Protein AF-A0A951WSD1-F1 (afdb_monomer)

Sequence (105 aa):
MRKRDRRYVFLRLMALLLIILGIVAALAGIFAGSVMIIRPSLILGDSADASMRNTYTLIGALIIIGGLVGGLVLAAMGQFYQVVLELLYVNRTQGKALTYMAKHQ

Mean predicted aligned error: 8.4 Å

Foldseek 3Di:
DPPVVVVLVVLLVVLVVLLVVLVVLLVVLLVQLVCQLVPVCVPQNPPDDPVRSVVSNVVSVVSNVVSNVSSVVSNVVSVVSVVVSVVVVVVVVVVVVVVVVVVVD

Radius of gyration: 23.79 Å; Cα contacts (8 Å, |Δi|>4): 95; chains: 1; bounding box: 58×17×68 Å

Structure (mmCIF, N/CA/C/O backbone):
data_AF-A0A951WSD1-F1
#
_entry.id   AF-A0A951WSD1-F1
#
loop_
_atom_site.group_PDB
_atom_site.id
_atom_site.type_symbol
_atom_site.label_atom_id
_atom_site.label_alt_id
_atom_site.label_comp_id
_atom_site.label_asym_id
_atom_site.label_entity_id
_atom_site.label_seq_id
_atom_site.pdbx_PDB_ins_code
_atom_site.Cartn_x
_atom_site.Cartn_y
_atom_site.Cartn_z
_atom_site.occupancy
_atom_site.B_iso_or_equiv
_atom_site.auth_seq_id
_atom_site.auth_comp_id
_atom_site.auth_asym_id
_atom_site.auth_atom_id
_atom_site.pdbx_PDB_model_num
ATOM 1 N N . MET A 1 1 ? -4.766 -6.593 33.779 1.00 53.72 1 MET A N 1
ATOM 2 C CA . MET A 1 1 ? -5.499 -6.275 32.526 1.00 53.72 1 MET A CA 1
ATOM 3 C C . MET A 1 1 ? -6.375 -7.453 32.113 1.00 53.72 1 MET A C 1
ATOM 5 O O . MET A 1 1 ? -5.869 -8.575 32.019 1.00 53.72 1 MET A O 1
ATOM 9 N N . ARG A 1 2 ? -7.685 -7.249 31.904 1.00 65.94 2 ARG A N 1
ATOM 10 C CA . ARG A 1 2 ? -8.600 -8.354 31.559 1.00 65.94 2 ARG A CA 1
ATOM 11 C C . ARG A 1 2 ? -8.224 -8.887 30.167 1.00 65.94 2 ARG A C 1
ATOM 13 O O . ARG A 1 2 ? -7.829 -8.123 29.293 1.00 65.94 2 ARG A O 1
ATOM 20 N N . LYS A 1 3 ? -8.362 -10.199 29.922 1.00 61.69 3 LYS A N 1
ATOM 21 C CA . LYS A 1 3 ? -8.075 -10.861 28.618 1.00 61.69 3 LYS A CA 1
ATOM 22 C C . LYS A 1 3 ? -8.704 -10.147 27.399 1.00 61.69 3 LYS A C 1
ATOM 24 O O . LYS A 1 3 ? -8.225 -10.302 26.285 1.00 61.69 3 LYS A O 1
ATOM 29 N N . ARG A 1 4 ? -9.778 -9.380 27.617 1.00 59.75 4 ARG A N 1
ATOM 30 C CA . ARG A 1 4 ? -10.552 -8.658 26.598 1.00 59.75 4 ARG A CA 1
ATOM 31 C C . ARG A 1 4 ? -9.945 -7.309 26.189 1.00 59.75 4 ARG A C 1
ATOM 33 O O . ARG A 1 4 ? -10.030 -6.980 25.014 1.00 59.75 4 ARG A O 1
ATOM 40 N N . ASP A 1 5 ? -9.265 -6.602 27.090 1.00 69.75 5 ASP A N 1
ATOM 41 C CA . ASP A 1 5 ? -8.597 -5.327 26.765 1.00 69.75 5 ASP A CA 1
ATOM 42 C C . ASP A 1 5 ? -7.405 -5.575 25.833 1.00 69.75 5 ASP A C 1
ATOM 44 O O . ASP A 1 5 ? -7.186 -4.853 24.866 1.00 69.75 5 ASP A O 1
ATOM 48 N N . ARG A 1 6 ? -6.711 -6.702 26.044 1.00 74.69 6 ARG A N 1
ATOM 49 C CA . ARG A 1 6 ? -5.633 -7.173 25.165 1.00 74.69 6 ARG A CA 1
ATOM 50 C C . ARG A 1 6 ? -6.098 -7.433 23.730 1.00 74.69 6 ARG A C 1
ATOM 52 O O . ARG A 1 6 ? -5.360 -7.131 22.804 1.00 74.69 6 ARG A O 1
ATOM 59 N N . ARG A 1 7 ? -7.321 -7.946 23.533 1.00 74.31 7 ARG A N 1
ATOM 60 C CA . ARG A 1 7 ? -7.883 -8.172 22.187 1.00 74.31 7 ARG A CA 1
ATOM 61 C C . ARG A 1 7 ? -8.194 -6.859 21.470 1.00 74.31 7 ARG A C 1
ATOM 63 O O . ARG A 1 7 ? -7.937 -6.755 20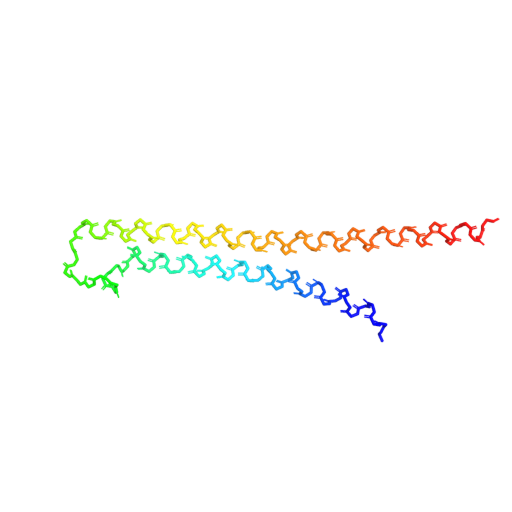.282 1.00 74.31 7 ARG A O 1
ATOM 70 N N . TYR A 1 8 ? -8.703 -5.858 22.187 1.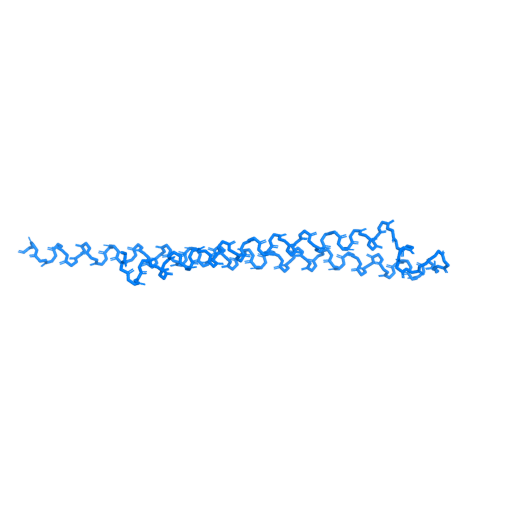00 75.31 8 TYR A N 1
ATOM 71 C CA . TYR A 1 8 ? -8.994 -4.544 21.607 1.00 75.31 8 TYR A CA 1
ATOM 72 C C . TYR A 1 8 ? -7.713 -3.795 21.211 1.00 75.31 8 TYR A C 1
ATOM 74 O O . TYR A 1 8 ? -7.631 -3.238 20.120 1.00 75.31 8 TYR A O 1
ATOM 82 N N . VAL A 1 9 ? -6.682 -3.852 22.061 1.00 80.88 9 VAL A N 1
ATOM 83 C CA . VAL A 1 9 ? -5.350 -3.308 21.748 1.00 80.88 9 VAL A CA 1
ATOM 84 C C . VAL A 1 9 ? -4.733 -4.030 20.550 1.00 80.88 9 VAL A C 1
ATOM 86 O O . VAL A 1 9 ? -4.246 -3.377 19.634 1.00 80.88 9 VAL A O 1
ATOM 89 N N . PHE A 1 10 ? -4.814 -5.361 20.509 1.00 83.56 10 PHE A N 1
ATOM 90 C CA . PHE A 1 10 ? -4.326 -6.151 19.379 1.00 83.56 10 PHE A CA 1
ATOM 91 C C . PHE A 1 10 ? -5.014 -5.773 18.059 1.00 83.56 10 PHE A C 1
ATOM 93 O O . PHE A 1 10 ? -4.342 -5.570 17.055 1.00 83.56 10 PHE A O 1
ATOM 100 N N . LEU A 1 11 ? -6.339 -5.608 18.062 1.00 83.69 11 LEU A N 1
ATOM 101 C CA . LEU A 1 11 ? -7.091 -5.208 16.869 1.00 83.69 11 LEU A CA 1
ATOM 102 C C . LEU A 1 11 ? -6.742 -3.785 16.404 1.00 83.69 11 LEU A C 1
ATOM 104 O O . LEU A 1 11 ? -6.629 -3.548 15.204 1.00 83.69 11 LEU A O 1
ATOM 108 N N . ARG A 1 12 ? -6.494 -2.851 17.333 1.00 84.88 12 ARG A N 1
ATOM 109 C CA . ARG A 1 12 ? -5.983 -1.511 16.993 1.00 84.88 12 ARG A CA 1
ATOM 110 C C . ARG A 1 12 ? -4.589 -1.559 16.3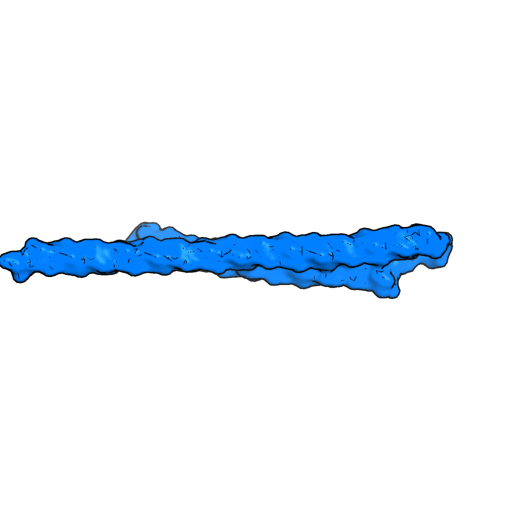68 1.00 84.88 12 ARG A C 1
ATOM 112 O O . ARG A 1 12 ? -4.342 -0.859 15.391 1.00 84.88 12 ARG A O 1
ATOM 119 N N . LEU A 1 13 ? -3.699 -2.395 16.904 1.00 89.56 13 LEU A N 1
ATOM 120 C CA . LEU A 1 13 ? -2.364 -2.602 16.338 1.00 89.56 13 LEU A CA 1
ATOM 121 C C . LEU A 1 13 ? -2.439 -3.224 14.939 1.00 89.56 13 LEU A C 1
ATOM 123 O O . LEU A 1 13 ? -1.720 -2.787 14.048 1.00 89.56 13 LEU A O 1
ATOM 127 N N . MET A 1 14 ? -3.347 -4.178 14.722 1.00 89.06 14 MET A N 1
ATOM 128 C CA . MET A 1 14 ? -3.596 -4.787 13.411 1.00 89.06 14 MET A CA 1
ATOM 129 C C . MET A 1 14 ? -4.064 -3.746 12.384 1.00 89.06 14 MET A C 1
ATOM 131 O O . MET A 1 14 ? -3.550 -3.698 11.271 1.00 89.06 14 MET A O 1
ATOM 135 N N . ALA A 1 15 ? -5.001 -2.876 12.769 1.00 88.19 15 ALA A N 1
ATOM 136 C CA . ALA A 1 15 ? -5.493 -1.803 11.910 1.00 88.19 15 ALA A CA 1
ATOM 137 C C . ALA A 1 15 ? -4.382 -0.807 11.535 1.00 88.19 15 ALA A C 1
ATOM 139 O O . ALA A 1 15 ? -4.240 -0.444 10.369 1.00 88.19 15 ALA A O 1
ATOM 140 N N . LEU A 1 16 ? -3.557 -0.413 12.511 1.00 90.75 16 LEU A N 1
ATOM 141 C CA . LEU A 1 16 ? -2.392 0.441 12.272 1.00 90.75 16 LEU A CA 1
ATOM 142 C C . LEU A 1 16 ? -1.375 -0.232 11.340 1.00 90.75 16 LEU A C 1
ATOM 144 O O . LEU A 1 16 ? -0.853 0.406 10.429 1.00 90.75 16 LEU A O 1
ATOM 148 N N . LEU A 1 17 ? -1.125 -1.525 11.539 1.00 92.50 17 LEU A N 1
ATOM 149 C CA . LEU A 1 17 ? -0.215 -2.306 10.710 1.00 92.50 17 LEU A CA 1
ATOM 150 C C . LEU A 1 17 ? -0.690 -2.366 9.253 1.00 92.50 17 LEU A C 1
ATOM 152 O O . LEU A 1 17 ? 0.121 -2.175 8.355 1.00 92.50 17 LEU A O 1
ATOM 156 N N . LEU A 1 18 ? -1.990 -2.547 9.004 1.00 92.12 18 LEU A N 1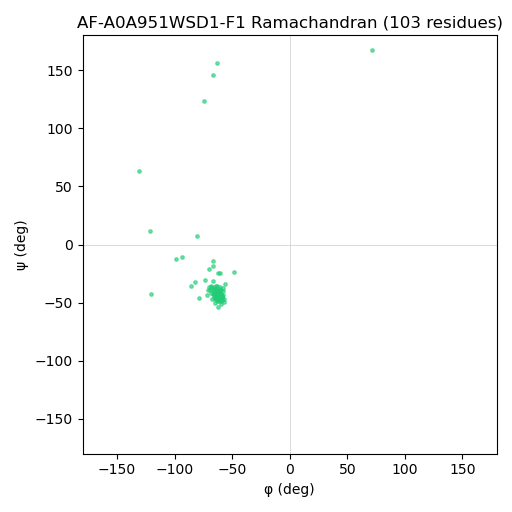
ATOM 157 C CA . LEU A 1 18 ? -2.553 -2.510 7.648 1.00 92.12 18 LEU A CA 1
ATOM 158 C C . LEU A 1 18 ? -2.367 -1.145 6.972 1.00 92.12 18 LEU A C 1
ATOM 160 O O . LEU A 1 18 ? -2.030 -1.092 5.791 1.00 92.12 18 LEU A O 1
ATOM 164 N N . ILE A 1 19 ? -2.518 -0.048 7.721 1.00 90.00 19 ILE A N 1
ATOM 165 C CA . ILE A 1 19 ? -2.272 1.309 7.209 1.00 90.00 19 ILE A CA 1
ATOM 166 C C . ILE A 1 19 ? -0.807 1.478 6.811 1.00 90.00 19 ILE A C 1
ATOM 168 O O . ILE A 1 19 ? -0.518 1.921 5.700 1.00 90.00 19 ILE A O 1
ATOM 172 N N . ILE A 1 20 ? 0.116 1.086 7.689 1.00 93.94 20 ILE A N 1
ATOM 173 C CA . ILE A 1 20 ? 1.554 1.181 7.420 1.00 93.94 20 ILE A CA 1
ATOM 174 C C . ILE A 1 20 ? 1.933 0.306 6.222 1.00 93.94 20 ILE A C 1
ATOM 176 O O . ILE A 1 20 ? 2.621 0.779 5.322 1.00 93.94 20 ILE A O 1
ATOM 180 N N . LEU A 1 21 ? 1.452 -0.938 6.169 1.00 93.69 21 LEU A N 1
ATOM 181 C CA . LEU A 1 21 ? 1.692 -1.836 5.039 1.00 93.69 21 LEU A CA 1
ATOM 182 C C . LEU A 1 21 ? 1.153 -1.260 3.728 1.00 93.69 21 LEU A C 1
ATOM 184 O O . LEU A 1 21 ? 1.826 -1.364 2.706 1.00 93.69 21 LEU A O 1
ATOM 188 N N . GLY A 1 22 ? -0.015 -0.617 3.758 1.00 92.56 22 GLY A N 1
ATOM 189 C CA . GLY A 1 22 ? -0.568 0.066 2.594 1.00 92.56 22 GLY A CA 1
ATOM 190 C C . GLY A 1 22 ? 0.333 1.197 2.097 1.00 92.56 22 GLY A C 1
ATOM 191 O O . GLY A 1 22 ? 0.665 1.257 0.914 1.00 92.56 22 GLY A O 1
ATOM 192 N N . ILE A 1 23 ? 0.814 2.047 3.004 1.00 94.06 23 ILE A N 1
ATOM 193 C CA . ILE A 1 23 ? 1.752 3.127 2.663 1.00 94.06 23 ILE A CA 1
ATOM 194 C C . ILE A 1 23 ? 3.054 2.553 2.090 1.00 94.06 23 ILE A C 1
ATOM 196 O O . ILE A 1 23 ? 3.532 3.018 1.057 1.00 94.06 23 ILE A O 1
ATOM 200 N N . VAL A 1 24 ? 3.611 1.519 2.722 1.00 95.81 24 VAL A N 1
ATOM 201 C CA . VAL A 1 24 ? 4.845 0.867 2.260 1.00 95.81 24 VAL A CA 1
ATOM 202 C C . VAL A 1 24 ? 4.659 0.257 0.870 1.00 95.81 24 VAL A C 1
ATOM 204 O O . VAL A 1 24 ? 5.524 0.438 0.018 1.00 95.81 24 VAL A O 1
ATOM 207 N N . ALA A 1 25 ? 3.531 -0.406 0.606 1.00 93.81 25 ALA A N 1
ATOM 208 C CA . ALA A 1 25 ? 3.226 -0.968 -0.708 1.00 93.81 25 ALA A CA 1
ATOM 209 C C . ALA A 1 25 ? 3.117 0.120 -1.792 1.00 93.81 25 ALA A C 1
ATOM 211 O O . ALA A 1 25 ? 3.671 -0.042 -2.881 1.00 93.81 25 ALA A O 1
ATOM 212 N N . ALA A 1 26 ? 2.476 1.251 -1.476 1.00 94.56 26 ALA A N 1
ATOM 213 C CA . ALA A 1 26 ? 2.399 2.398 -2.377 1.00 94.56 26 ALA A CA 1
ATOM 214 C C . ALA A 1 26 ? 3.787 2.964 -2.698 1.00 94.56 26 ALA A C 1
ATOM 216 O O . ALA A 1 26 ? 4.133 3.129 -3.868 1.00 94.56 26 ALA A O 1
ATOM 217 N N . LEU A 1 27 ? 4.611 3.197 -1.674 1.00 96.19 27 LEU A N 1
ATOM 218 C CA . LEU A 1 27 ? 5.977 3.696 -1.847 1.00 96.19 27 LEU A CA 1
ATOM 219 C C . LEU A 1 27 ? 6.852 2.719 -2.643 1.00 96.19 27 LEU A C 1
ATOM 221 O O . LEU A 1 27 ? 7.591 3.146 -3.528 1.00 96.19 27 LEU A O 1
ATOM 225 N N . ALA A 1 28 ? 6.741 1.417 -2.372 1.00 94.38 28 ALA A N 1
ATOM 226 C CA . ALA A 1 28 ? 7.486 0.387 -3.087 1.00 94.38 28 ALA A CA 1
ATOM 227 C C . ALA A 1 28 ? 7.111 0.337 -4.576 1.00 94.38 28 ALA A C 1
ATOM 229 O O . ALA A 1 28 ? 8.002 0.263 -5.421 1.00 94.38 28 ALA A O 1
ATOM 230 N N . GLY A 1 29 ? 5.820 0.435 -4.909 1.00 94.81 29 GLY A N 1
ATOM 231 C CA . GLY A 1 29 ? 5.369 0.489 -6.302 1.00 94.81 29 GLY A CA 1
ATOM 232 C C . GLY A 1 29 ? 5.819 1.757 -7.030 1.00 94.81 29 GLY A C 1
ATOM 233 O O . GLY A 1 29 ? 6.316 1.664 -8.152 1.00 94.81 29 GLY A O 1
ATOM 234 N N . ILE A 1 30 ? 5.737 2.927 -6.380 1.00 94.94 30 ILE A N 1
ATOM 235 C CA . ILE A 1 30 ? 6.278 4.185 -6.928 1.00 94.94 30 ILE A CA 1
ATOM 236 C C . ILE A 1 30 ? 7.771 4.031 -7.222 1.00 94.94 30 ILE A C 1
ATOM 238 O O . ILE A 1 30 ? 8.220 4.358 -8.320 1.00 94.94 30 ILE A O 1
ATOM 242 N N . PHE A 1 31 ? 8.537 3.524 -6.257 1.00 94.50 31 PHE A N 1
ATOM 243 C CA . PHE A 1 31 ? 9.978 3.361 -6.392 1.00 94.50 31 PHE A CA 1
ATOM 244 C C . PHE A 1 31 ? 10.334 2.384 -7.518 1.00 94.50 31 PHE A C 1
ATOM 246 O O . PHE A 1 31 ? 11.058 2.754 -8.441 1.00 94.50 31 PHE A O 1
ATOM 253 N N . ALA A 1 32 ? 9.780 1.170 -7.487 1.00 91.44 32 ALA A N 1
ATOM 254 C CA . ALA A 1 32 ? 10.060 0.139 -8.480 1.00 91.44 32 ALA A CA 1
ATOM 255 C C . ALA A 1 32 ? 9.692 0.598 -9.899 1.00 91.44 32 ALA A C 1
ATOM 257 O O . ALA A 1 32 ? 10.503 0.481 -10.819 1.00 91.44 32 AL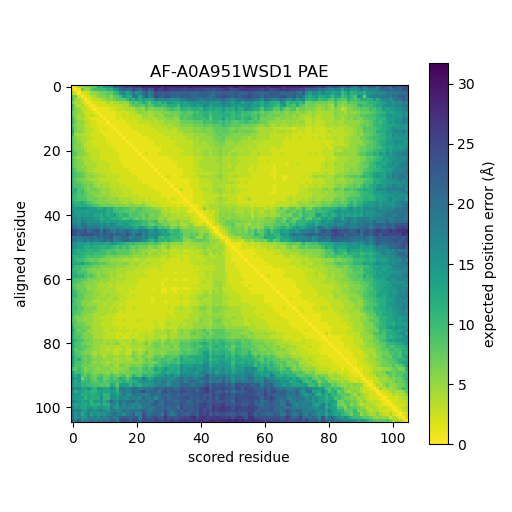A A O 1
ATOM 258 N N . GLY A 1 33 ? 8.507 1.187 -10.075 1.00 92.38 33 GLY A N 1
ATOM 259 C CA . GLY A 1 33 ? 8.074 1.675 -11.379 1.00 92.38 33 GLY A CA 1
ATOM 260 C C . GLY A 1 33 ? 8.881 2.881 -11.871 1.00 92.38 33 GLY A C 1
ATOM 261 O O . GLY A 1 33 ? 9.221 2.948 -13.051 1.00 92.38 33 GLY A O 1
ATOM 262 N N . SER A 1 34 ? 9.286 3.788 -10.976 1.00 91.56 34 SER A N 1
ATOM 263 C CA . SER A 1 34 ? 10.142 4.929 -11.340 1.00 91.56 34 SER A CA 1
ATOM 264 C C . SER A 1 34 ? 11.532 4.484 -11.792 1.00 91.56 34 SER A C 1
ATOM 266 O O . SER A 1 34 ? 12.069 5.039 -12.751 1.00 91.56 34 SER A O 1
ATOM 268 N N . VAL A 1 35 ? 12.107 3.458 -11.155 1.00 91.25 35 VAL A N 1
ATOM 269 C CA . VAL A 1 35 ? 13.385 2.867 -11.590 1.00 91.25 35 VAL A CA 1
ATOM 270 C C . VAL A 1 35 ? 13.266 2.317 -13.014 1.00 91.25 35 VAL A C 1
ATOM 272 O O . VAL A 1 35 ? 14.132 2.602 -13.842 1.00 91.25 35 VAL A O 1
ATOM 275 N N . MET A 1 36 ? 12.171 1.613 -13.325 1.00 89.31 36 MET A N 1
ATOM 276 C CA . MET A 1 36 ? 11.913 1.081 -14.670 1.00 89.31 36 MET A CA 1
ATOM 277 C C . MET A 1 36 ? 11.753 2.173 -15.737 1.00 89.31 36 MET A C 1
ATOM 279 O O . MET A 1 36 ? 12.184 1.979 -16.872 1.00 89.31 36 MET A O 1
ATOM 283 N N . ILE A 1 37 ? 11.157 3.317 -15.388 1.00 88.88 37 ILE A N 1
ATOM 284 C CA . ILE A 1 37 ? 10.922 4.427 -16.325 1.00 88.88 37 ILE A CA 1
ATOM 285 C C . ILE A 1 37 ? 12.193 5.258 -16.548 1.00 88.88 37 ILE A C 1
ATOM 287 O O . ILE A 1 37 ? 12.514 5.599 -17.684 1.00 88.88 37 ILE A O 1
ATOM 291 N N . ILE A 1 38 ? 12.911 5.604 -15.477 1.00 88.88 38 ILE A N 1
ATOM 292 C CA . ILE A 1 38 ? 14.015 6.578 -15.527 1.00 88.88 38 ILE A CA 1
ATOM 293 C C . ILE A 1 38 ? 15.333 5.909 -15.931 1.00 88.88 38 ILE A C 1
ATOM 295 O O . ILE A 1 38 ? 16.153 6.516 -16.619 1.00 88.88 38 ILE A O 1
ATOM 299 N N . ARG A 1 39 ? 15.560 4.662 -15.502 1.00 85.50 39 ARG A N 1
ATOM 300 C CA . ARG A 1 39 ? 16.787 3.908 -15.800 1.00 85.50 39 ARG A CA 1
ATOM 301 C C . ARG A 1 39 ? 16.474 2.506 -16.331 1.00 85.50 39 ARG A C 1
ATOM 303 O O . ARG A 1 39 ? 16.880 1.518 -15.716 1.00 85.50 39 ARG A O 1
ATOM 310 N N . PRO A 1 40 ? 15.817 2.392 -17.499 1.00 80.56 40 PRO A N 1
ATOM 311 C CA . PRO A 1 40 ? 15.512 1.094 -18.098 1.00 80.56 40 PRO A CA 1
ATOM 312 C C . PRO A 1 40 ? 16.772 0.273 -18.422 1.00 80.56 40 PRO A C 1
ATOM 314 O O . PRO A 1 40 ? 16.707 -0.953 -18.439 1.00 80.56 40 PRO A O 1
ATOM 317 N N . SER A 1 41 ? 17.933 0.914 -18.617 1.00 78.88 41 SER A N 1
ATOM 318 C CA . SER A 1 41 ? 19.214 0.240 -18.882 1.00 78.88 41 SER A CA 1
ATOM 319 C C . SER A 1 41 ? 19.692 -0.661 -17.740 1.00 78.88 41 SER A C 1
ATOM 321 O O . SER A 1 41 ? 20.384 -1.639 -18.001 1.00 78.88 41 SER A O 1
ATOM 323 N N . LEU A 1 42 ? 19.266 -0.415 -16.494 1.00 80.94 42 LEU A N 1
ATOM 324 C CA . LEU A 1 42 ? 19.549 -1.310 -15.361 1.00 80.94 42 LEU A CA 1
ATOM 325 C C . LEU A 1 42 ? 18.857 -2.678 -15.487 1.00 80.94 42 LEU A C 1
ATOM 327 O O . LEU A 1 42 ? 19.179 -3.594 -14.738 1.00 80.94 42 LEU A O 1
ATOM 331 N N . ILE A 1 43 ? 17.888 -2.803 -16.397 1.00 79.81 43 ILE A N 1
ATOM 332 C CA . ILE A 1 43 ? 17.009 -3.970 -16.533 1.00 79.81 43 ILE A CA 1
ATOM 333 C C . ILE A 1 43 ? 17.150 -4.592 -17.921 1.00 79.81 43 ILE A C 1
ATOM 335 O O . ILE A 1 43 ? 17.210 -5.808 -18.055 1.00 79.81 43 ILE A O 1
ATOM 339 N N . LEU A 1 44 ? 17.199 -3.746 -18.948 1.00 80.31 44 LEU A N 1
ATOM 340 C CA . LEU A 1 44 ? 17.237 -4.139 -20.352 1.00 80.31 44 LEU A CA 1
ATOM 341 C C . LEU A 1 44 ? 18.654 -4.133 -20.959 1.00 80.31 44 LEU A C 1
ATOM 343 O O . LEU A 1 44 ? 18.839 -4.638 -22.063 1.00 80.31 44 LEU A O 1
ATOM 347 N N . GLY A 1 45 ? 19.645 -3.553 -20.270 1.00 76.88 45 GLY A N 1
ATOM 348 C CA . GLY A 1 45 ? 20.961 -3.262 -20.844 1.00 76.88 45 GLY A CA 1
ATOM 349 C C . GLY A 1 45 ? 20.933 -2.105 -21.855 1.00 76.88 45 GLY A C 1
ATOM 350 O O . GLY A 1 45 ? 19.874 -1.642 -22.284 1.00 76.88 45 GLY A O 1
ATOM 351 N N . ASP A 1 46 ? 22.109 -1.601 -22.237 1.00 77.31 46 ASP A N 1
ATOM 352 C CA . ASP A 1 46 ? 22.219 -0.414 -23.105 1.00 77.31 46 ASP A CA 1
ATOM 353 C C . ASP A 1 46 ? 21.775 -0.673 -24.557 1.00 77.31 46 ASP A C 1
ATOM 355 O O . ASP A 1 46 ? 21.372 0.257 -25.259 1.00 77.31 46 ASP A O 1
ATOM 359 N N . SER A 1 47 ? 21.767 -1.940 -24.983 1.00 72.56 47 SER A N 1
ATOM 360 C CA . SER A 1 47 ? 21.430 -2.400 -26.340 1.00 72.56 47 SER A CA 1
ATOM 361 C C . SER A 1 47 ? 19.926 -2.504 -26.624 1.00 72.56 47 SER A C 1
ATOM 363 O O . SER A 1 47 ? 19.535 -3.047 -27.651 1.00 72.56 47 SER A O 1
ATOM 365 N N . ALA A 1 48 ? 19.071 -2.044 -25.711 1.00 76.06 48 ALA A N 1
ATOM 366 C CA . ALA A 1 48 ? 17.631 -2.226 -25.822 1.00 76.06 48 ALA A CA 1
ATOM 367 C C . ALA A 1 48 ? 16.994 -1.313 -26.880 1.00 76.06 48 ALA A C 1
ATOM 369 O O . ALA A 1 48 ? 17.065 -0.080 -26.767 1.00 76.06 48 ALA A O 1
ATOM 370 N N . ASP A 1 49 ? 16.305 -1.924 -27.845 1.00 82.56 49 ASP A N 1
ATOM 371 C CA . ASP A 1 49 ? 15.576 -1.234 -28.910 1.00 82.56 49 ASP A CA 1
ATOM 372 C C . ASP A 1 49 ? 14.428 -0.361 -28.370 1.00 82.56 49 ASP A C 1
ATOM 374 O O . ASP A 1 49 ? 13.855 -0.608 -27.303 1.00 82.56 49 ASP A O 1
ATOM 378 N N . ALA A 1 50 ? 14.034 0.661 -29.138 1.00 82.19 50 ALA A N 1
ATOM 379 C CA . ALA A 1 50 ? 13.017 1.641 -28.733 1.00 82.19 50 ALA A CA 1
ATOM 380 C C . ALA A 1 50 ? 11.662 1.009 -28.345 1.00 82.19 50 ALA A C 1
ATOM 382 O O . ALA A 1 50 ? 10.998 1.473 -27.417 1.00 82.19 50 ALA A O 1
ATOM 383 N N . SER A 1 51 ? 11.274 -0.086 -29.007 1.00 86.94 51 SER A N 1
ATOM 384 C CA . SER A 1 51 ? 10.054 -0.840 -28.685 1.00 86.94 51 SER A CA 1
ATOM 385 C C . SER A 1 51 ? 10.115 -1.490 -27.292 1.00 86.94 51 SER A C 1
ATOM 387 O O . SER A 1 51 ? 9.144 -1.430 -26.529 1.00 86.94 51 SER A O 1
ATOM 389 N N . MET A 1 52 ? 11.275 -2.036 -26.910 1.00 85.50 52 MET A N 1
ATOM 390 C CA . MET A 1 52 ? 11.487 -2.603 -25.575 1.00 85.50 52 MET A CA 1
ATOM 391 C C . MET A 1 52 ? 11.448 -1.511 -24.508 1.00 85.50 52 MET A C 1
ATOM 393 O O . MET A 1 52 ? 10.779 -1.673 -23.489 1.00 85.50 52 MET A O 1
ATOM 397 N N . ARG A 1 53 ? 12.079 -0.360 -24.765 1.00 84.31 53 ARG A N 1
ATOM 398 C CA . ARG A 1 53 ? 12.048 0.783 -23.839 1.00 84.31 53 ARG A CA 1
ATOM 399 C C . ARG A 1 53 ? 10.617 1.254 -23.568 1.00 84.31 53 ARG A C 1
ATOM 401 O O . ARG A 1 53 ? 10.238 1.357 -22.407 1.00 84.31 53 ARG A O 1
ATOM 408 N N . ASN A 1 54 ? 9.799 1.424 -24.610 1.00 87.62 54 ASN A N 1
ATOM 409 C CA . ASN A 1 54 ? 8.390 1.814 -24.458 1.00 87.62 54 ASN A CA 1
ATOM 410 C C . ASN A 1 54 ? 7.574 0.788 -23.662 1.00 87.62 54 ASN A C 1
ATOM 412 O O . ASN A 1 54 ? 6.753 1.163 -22.823 1.00 87.62 54 ASN A O 1
ATOM 416 N N . THR A 1 55 ? 7.819 -0.503 -23.888 1.00 90.12 55 THR A N 1
ATOM 417 C CA . THR A 1 55 ? 7.144 -1.577 -23.147 1.00 90.12 55 THR A CA 1
ATOM 418 C C . THR A 1 55 ? 7.478 -1.509 -21.656 1.00 90.12 55 THR A C 1
ATOM 420 O O . THR A 1 55 ? 6.582 -1.584 -20.819 1.00 90.12 55 THR A O 1
ATOM 423 N N . TYR A 1 56 ? 8.743 -1.290 -21.297 1.00 87.56 56 TYR A N 1
ATOM 424 C CA . TYR A 1 56 ? 9.153 -1.181 -19.893 1.00 87.56 56 TYR A CA 1
ATOM 425 C C . TYR A 1 56 ? 8.722 0.127 -19.235 1.00 87.56 56 TYR A C 1
ATOM 427 O O . TYR A 1 56 ? 8.409 0.129 -18.046 1.00 87.56 56 TYR A O 1
ATOM 435 N N . THR A 1 57 ? 8.625 1.220 -19.991 1.00 89.88 57 THR A N 1
ATOM 436 C CA . THR A 1 57 ? 7.986 2.448 -19.507 1.00 89.88 57 THR A CA 1
ATOM 437 C C . THR A 1 57 ? 6.519 2.194 -19.152 1.00 89.88 57 THR A C 1
ATOM 439 O O . THR A 1 57 ? 6.070 2.615 -18.085 1.00 89.88 57 THR A O 1
ATOM 442 N N . LEU A 1 58 ? 5.786 1.453 -19.992 1.00 91.75 58 LEU A N 1
ATOM 443 C CA . LEU A 1 58 ? 4.398 1.076 -19.715 1.00 91.75 58 LEU A CA 1
ATOM 444 C C . LEU A 1 58 ? 4.291 0.154 -18.491 1.00 91.75 58 LEU A C 1
ATOM 446 O O . LEU A 1 58 ? 3.471 0.405 -17.610 1.00 91.75 58 LEU A O 1
ATOM 450 N N . ILE A 1 59 ? 5.138 -0.876 -18.401 1.00 92.44 59 ILE A N 1
ATOM 451 C CA . ILE A 1 59 ? 5.189 -1.779 -17.240 1.00 92.44 59 ILE A CA 1
ATOM 452 C C . ILE A 1 59 ? 5.503 -0.991 -15.964 1.00 92.44 59 ILE A C 1
ATOM 454 O O . ILE A 1 59 ? 4.822 -1.161 -14.955 1.00 92.44 59 ILE A O 1
ATOM 458 N N . GLY A 1 60 ? 6.481 -0.085 -16.015 1.00 92.62 60 GLY A N 1
ATOM 459 C CA . GLY A 1 60 ? 6.821 0.794 -14.903 1.00 92.62 60 GLY A CA 1
ATOM 460 C C . GLY A 1 60 ? 5.623 1.626 -14.451 1.00 92.62 60 GLY A C 1
ATOM 461 O O . GLY A 1 60 ? 5.304 1.636 -13.265 1.00 92.62 60 GLY A O 1
ATOM 462 N N . ALA A 1 61 ? 4.893 2.242 -15.384 1.00 93.56 61 ALA A N 1
ATOM 463 C CA . ALA A 1 61 ? 3.689 3.011 -15.066 1.00 93.56 61 ALA A CA 1
ATOM 464 C C . ALA A 1 61 ? 2.590 2.142 -14.426 1.00 93.56 61 ALA A C 1
ATOM 466 O O . ALA A 1 61 ? 1.976 2.548 -13.437 1.00 93.56 61 ALA A O 1
ATOM 467 N N . LEU A 1 62 ? 2.379 0.923 -14.933 1.00 95.88 62 LEU A N 1
ATOM 468 C CA . LEU A 1 62 ? 1.424 -0.029 -14.361 1.00 95.88 62 LEU A CA 1
ATOM 469 C C . LEU A 1 62 ? 1.810 -0.459 -12.941 1.00 95.88 62 LEU A C 1
ATOM 471 O O . LEU A 1 62 ? 0.933 -0.582 -12.090 1.00 95.88 62 LEU A O 1
ATOM 475 N N . ILE A 1 63 ? 3.102 -0.637 -12.656 1.00 94.50 63 ILE A N 1
ATOM 476 C CA . ILE A 1 63 ? 3.594 -0.958 -11.308 1.00 94.50 63 ILE A CA 1
ATOM 477 C C . ILE A 1 63 ? 3.340 0.201 -10.339 1.00 94.50 63 ILE A C 1
ATOM 479 O O . ILE A 1 63 ? 2.910 -0.045 -9.211 1.00 94.50 63 ILE A O 1
ATOM 483 N N . ILE A 1 64 ? 3.542 1.453 -10.768 1.00 94.69 64 ILE A N 1
ATOM 484 C CA . ILE A 1 64 ? 3.227 2.630 -9.941 1.00 94.69 64 ILE A CA 1
ATOM 485 C C . ILE A 1 64 ? 1.738 2.635 -9.596 1.00 94.69 64 ILE A C 1
ATOM 487 O O . ILE A 1 64 ? 1.377 2.720 -8.422 1.00 94.69 64 ILE A O 1
ATOM 491 N N . ILE A 1 65 ? 0.872 2.501 -10.604 1.00 95.44 65 ILE A N 1
ATOM 492 C CA . ILE A 1 65 ? -0.584 2.493 -10.408 1.00 95.44 65 ILE A CA 1
ATOM 493 C C . ILE A 1 65 ? -0.994 1.322 -9.508 1.00 95.44 65 ILE A C 1
ATOM 495 O O . ILE A 1 65 ? -1.739 1.518 -8.552 1.00 95.44 65 ILE A O 1
ATOM 499 N N . GLY A 1 66 ? -0.475 0.120 -9.762 1.00 93.88 66 GLY A N 1
ATOM 500 C CA . GLY A 1 66 ? -0.756 -1.071 -8.962 1.00 93.88 66 GLY A CA 1
ATOM 501 C C . GLY A 1 66 ? -0.320 -0.920 -7.505 1.00 93.88 66 GLY A C 1
ATOM 502 O O . GLY A 1 66 ? -1.081 -1.265 -6.602 1.00 93.88 66 GLY A O 1
ATOM 503 N N . GLY A 1 67 ? 0.860 -0.345 -7.260 1.00 93.62 67 GLY A N 1
ATOM 504 C CA . GLY A 1 67 ? 1.338 -0.040 -5.913 1.00 93.62 67 GLY A CA 1
ATOM 505 C C . GLY A 1 67 ? 0.459 0.978 -5.197 1.00 93.62 67 GLY A C 1
ATOM 506 O O . GLY A 1 67 ? 0.080 0.752 -4.049 1.00 93.62 67 GLY A O 1
ATOM 507 N N . LEU A 1 68 ? 0.080 2.065 -5.876 1.00 94.31 68 LEU A N 1
ATOM 508 C CA . LEU A 1 68 ? -0.829 3.076 -5.331 1.00 94.31 68 LEU A CA 1
ATOM 509 C C . LEU A 1 68 ? -2.197 2.480 -4.985 1.00 94.31 68 LEU A C 1
ATOM 511 O O . LEU A 1 68 ? -2.683 2.678 -3.874 1.00 94.31 68 LEU A O 1
ATOM 515 N N . VAL A 1 69 ? -2.803 1.724 -5.903 1.00 96.00 69 VAL A N 1
ATOM 516 C CA . VAL A 1 69 ? -4.118 1.098 -5.700 1.00 96.00 69 VAL A CA 1
ATOM 517 C C . VAL A 1 69 ? -4.057 0.055 -4.586 1.00 96.00 69 VAL A C 1
ATOM 519 O O . VAL A 1 69 ? -4.862 0.107 -3.658 1.00 96.00 69 VAL A O 1
ATOM 522 N N . GLY A 1 70 ? -3.089 -0.863 -4.631 1.00 92.25 70 GLY A N 1
ATOM 523 C CA . GLY A 1 70 ? -2.917 -1.886 -3.599 1.00 92.25 70 GLY A CA 1
ATOM 524 C C . GLY A 1 70 ? -2.657 -1.267 -2.228 1.00 92.25 70 GLY A C 1
ATOM 525 O O . GLY A 1 70 ? -3.297 -1.636 -1.243 1.00 92.25 70 GLY A O 1
ATOM 526 N N . GLY A 1 71 ? -1.786 -0.259 -2.173 1.00 93.12 71 GLY A N 1
ATOM 527 C CA . GLY A 1 71 ? -1.498 0.481 -0.953 1.00 93.12 71 GLY A CA 1
ATOM 528 C C . GLY A 1 71 ? -2.716 1.205 -0.383 1.00 93.12 71 GLY A C 1
ATOM 529 O O . GLY A 1 71 ? -2.986 1.113 0.817 1.00 93.12 71 GLY A O 1
ATOM 530 N N . LEU A 1 72 ? -3.502 1.856 -1.244 1.00 94.06 72 LEU A N 1
ATOM 531 C CA . LEU A 1 72 ? -4.746 2.519 -0.860 1.00 94.06 72 LEU A CA 1
ATOM 532 C C . LEU A 1 72 ? -5.767 1.520 -0.305 1.00 94.06 72 LEU A C 1
ATOM 534 O O . LEU A 1 72 ? -6.380 1.797 0.722 1.00 94.06 72 LEU A O 1
ATOM 538 N N . VAL A 1 73 ? -5.927 0.352 -0.936 1.00 94.81 73 VAL A N 1
ATOM 539 C CA . VAL A 1 73 ? -6.846 -0.695 -0.458 1.00 94.81 73 VAL A CA 1
ATOM 540 C C . VAL A 1 73 ? -6.431 -1.189 0.927 1.00 94.81 73 VAL A C 1
ATOM 542 O O . VAL A 1 73 ? -7.274 -1.252 1.822 1.00 94.81 73 VAL A O 1
ATOM 545 N N . LEU A 1 74 ? -5.147 -1.490 1.143 1.00 91.69 74 LEU A N 1
ATOM 546 C CA . LEU A 1 74 ? -4.660 -1.918 2.460 1.00 91.69 74 LEU A CA 1
ATOM 547 C C . LEU A 1 74 ? -4.884 -0.837 3.528 1.00 91.69 74 LEU A C 1
ATOM 549 O O . LEU A 1 74 ? -5.363 -1.140 4.625 1.00 9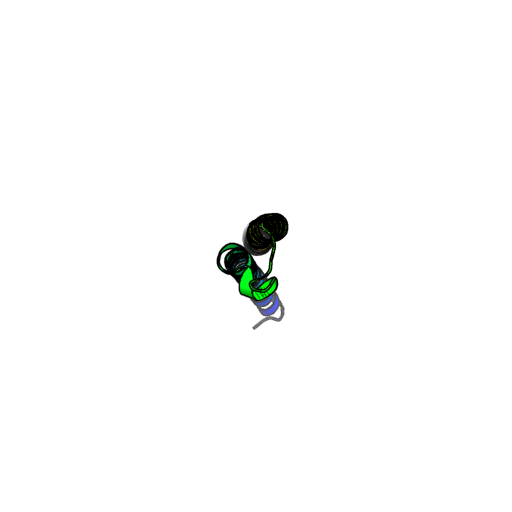1.69 74 LEU A O 1
ATOM 553 N N . ALA A 1 75 ? -4.601 0.425 3.198 1.00 89.62 75 ALA A N 1
ATOM 554 C CA . ALA A 1 75 ? -4.816 1.537 4.113 1.00 89.62 75 ALA A CA 1
ATOM 555 C C . ALA A 1 75 ? -6.302 1.763 4.425 1.00 89.62 75 ALA A C 1
ATOM 557 O O . ALA A 1 75 ? -6.664 1.932 5.591 1.00 89.62 75 ALA A O 1
ATOM 558 N N . ALA A 1 76 ? -7.170 1.694 3.415 1.00 89.62 76 ALA A N 1
ATOM 559 C CA . ALA A 1 76 ? -8.616 1.808 3.574 1.00 89.62 76 ALA A CA 1
ATOM 560 C C . ALA A 1 76 ? -9.184 0.674 4.438 1.00 89.62 76 ALA A C 1
ATOM 562 O O . ALA A 1 76 ? -10.016 0.928 5.308 1.00 89.62 76 ALA A O 1
ATOM 563 N N . MET A 1 77 ? -8.692 -0.558 4.270 1.00 90.00 77 MET A N 1
ATOM 564 C CA . MET A 1 77 ? -9.072 -1.684 5.127 1.00 90.00 77 MET A CA 1
ATOM 565 C C . MET A 1 77 ? -8.661 -1.442 6.579 1.00 90.00 77 MET A C 1
ATOM 567 O O . MET A 1 77 ? -9.468 -1.639 7.486 1.00 90.00 77 MET A O 1
ATOM 571 N N . GLY A 1 78 ? -7.441 -0.955 6.815 1.00 86.62 78 GLY A N 1
ATOM 572 C CA . GLY A 1 78 ? -6.994 -0.589 8.159 1.00 86.62 78 GLY A CA 1
ATOM 573 C C . GLY A 1 78 ? -7.859 0.504 8.801 1.00 86.62 78 GLY A C 1
ATOM 574 O O . GLY A 1 78 ? -8.256 0.364 9.958 1.00 86.62 78 GLY A O 1
ATOM 575 N N . GLN A 1 79 ? -8.229 1.544 8.048 1.00 87.25 79 GLN A N 1
ATOM 576 C CA . GLN A 1 79 ? -9.136 2.600 8.521 1.00 87.25 79 GLN A CA 1
ATOM 577 C C . GLN A 1 79 ? -10.541 2.067 8.822 1.00 87.25 79 GLN A C 1
ATOM 579 O O . GLN A 1 79 ? -11.094 2.338 9.888 1.00 87.25 79 GLN A O 1
ATOM 584 N N . PHE A 1 80 ? -11.094 1.241 7.935 1.00 84.62 80 PHE A N 1
ATOM 585 C CA . PHE A 1 80 ? -12.392 0.605 8.142 1.00 84.62 80 PHE A CA 1
ATOM 586 C C . PHE A 1 80 ? -12.412 -0.239 9.424 1.00 84.62 80 PHE A C 1
ATOM 588 O O . PHE A 1 80 ? -13.344 -0.131 10.224 1.00 84.62 80 PHE A O 1
ATOM 595 N N . TYR A 1 81 ? -11.351 -1.013 9.682 1.00 83.94 81 TYR A N 1
ATOM 596 C CA . TYR A 1 81 ? -11.210 -1.754 10.936 1.00 83.94 81 TYR A CA 1
ATOM 597 C C . TYR A 1 81 ? -11.242 -0.837 12.166 1.00 83.94 81 TYR A C 1
ATOM 599 O O . TYR A 1 81 ? -11.876 -1.197 13.160 1.00 83.94 81 TYR A O 1
ATOM 607 N N . GLN A 1 82 ? -10.607 0.341 12.125 1.00 83.56 82 GLN A N 1
ATOM 608 C CA . GLN A 1 82 ? -10.666 1.288 13.247 1.00 83.56 82 GLN A CA 1
ATOM 609 C C . GLN A 1 82 ? -12.087 1.795 13.500 1.00 83.56 82 GLN A C 1
ATOM 611 O O . GLN A 1 82 ? -12.540 1.764 14.646 1.00 83.56 82 GLN A O 1
ATOM 616 N N . VAL A 1 83 ? -12.803 2.180 12.441 1.00 85.69 83 VAL A N 1
ATOM 617 C CA . VAL A 1 83 ? -14.182 2.683 12.536 1.00 85.69 83 VAL A CA 1
ATOM 618 C C . VAL A 1 83 ? -15.118 1.620 13.113 1.00 85.69 83 VAL A C 1
ATOM 620 O O . VAL A 1 83 ? -15.887 1.896 14.035 1.00 85.69 83 VAL A O 1
ATOM 623 N N . VAL A 1 84 ? -15.028 0.374 12.638 1.00 85.06 84 VAL A N 1
ATOM 624 C CA . VAL A 1 84 ? -15.854 -0.729 13.159 1.00 85.06 84 VAL A CA 1
ATOM 625 C C . VAL A 1 84 ? -15.566 -0.990 14.640 1.00 85.06 84 VAL A C 1
ATOM 627 O O . VAL A 1 84 ? -16.495 -1.191 15.426 1.00 85.06 84 VAL A O 1
ATOM 630 N N . LEU A 1 85 ? -14.295 -0.964 15.053 1.00 81.81 85 LEU A N 1
ATOM 631 C CA . LEU A 1 85 ? -13.920 -1.141 16.460 1.00 81.81 85 LEU A CA 1
ATOM 632 C C . LEU A 1 85 ? -14.486 -0.034 17.351 1.00 81.81 85 LEU A C 1
ATOM 634 O O . LEU A 1 85 ? -14.953 -0.321 18.456 1.00 81.81 85 LEU A O 1
ATOM 638 N N . GLU A 1 86 ? -14.465 1.206 16.872 1.00 82.38 86 GLU A N 1
ATOM 639 C CA . GLU A 1 86 ? -15.010 2.355 17.586 1.00 82.38 86 GLU A CA 1
ATOM 640 C C . GLU A 1 86 ? -16.533 2.258 17.735 1.00 82.38 86 GLU A C 1
ATOM 642 O O . GLU A 1 86 ? -17.049 2.383 18.847 1.00 82.38 86 GLU A O 1
ATOM 647 N N . LEU A 1 87 ? -17.248 1.899 16.666 1.00 81.25 87 LEU A N 1
ATOM 648 C CA . LEU A 1 87 ? -18.696 1.667 16.710 1.00 81.25 87 LEU A CA 1
ATOM 649 C C . LEU A 1 87 ? -19.076 0.543 17.685 1.00 81.25 87 LEU A C 1
ATOM 651 O O . LEU A 1 8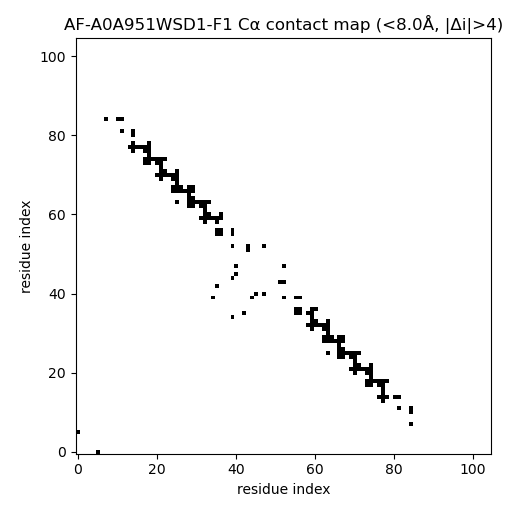7 ? -20.011 0.689 18.477 1.00 81.25 87 LEU A O 1
ATOM 655 N N . LEU A 1 88 ? -18.329 -0.567 17.684 1.00 80.56 88 LEU A N 1
ATOM 656 C CA . LEU A 1 88 ? -18.539 -1.669 18.630 1.00 80.56 88 LEU A CA 1
ATOM 657 C C . LEU A 1 88 ? -18.275 -1.245 20.081 1.00 80.56 88 LEU A C 1
ATOM 659 O O . LEU A 1 88 ? -18.953 -1.718 21.000 1.00 80.56 88 LEU A O 1
ATOM 663 N N . TYR A 1 89 ? -17.296 -0.369 20.306 1.00 77.62 89 TYR A N 1
ATOM 664 C CA . TYR A 1 89 ? -17.018 0.176 21.630 1.00 77.62 89 TYR A CA 1
ATOM 665 C C . TYR A 1 89 ? -18.153 1.092 22.112 1.00 77.62 89 TYR A C 1
ATOM 667 O O . TYR A 1 89 ? -18.635 0.912 23.233 1.00 77.62 89 TYR A O 1
ATOM 675 N N . VAL A 1 90 ? -18.622 2.007 21.258 1.00 77.88 90 VAL A N 1
ATOM 676 C CA . VAL A 1 90 ? -19.696 2.969 21.565 1.00 77.88 90 VAL A CA 1
ATOM 677 C C . VAL A 1 90 ? -21.036 2.275 21.816 1.00 77.88 90 VAL A C 1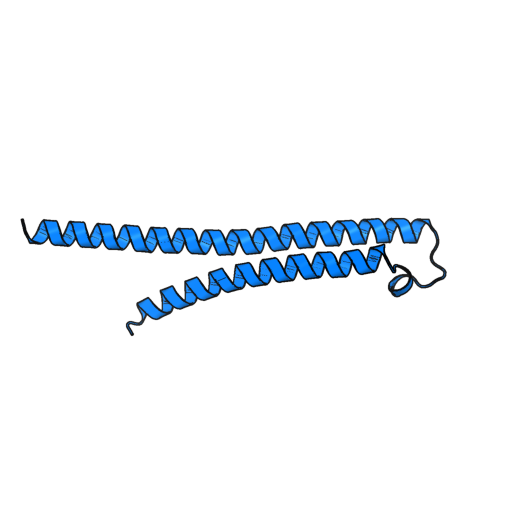
ATOM 679 O O . VAL A 1 90 ? -21.685 2.533 22.829 1.00 77.88 90 VAL A O 1
ATOM 682 N N . ASN A 1 91 ? -21.442 1.333 20.962 1.00 78.19 91 ASN A N 1
ATOM 683 C CA . ASN A 1 91 ? -22.694 0.590 21.155 1.00 78.19 91 ASN A CA 1
ATOM 684 C C . ASN A 1 91 ? -22.702 -0.134 22.521 1.00 78.19 91 ASN A C 1
ATOM 686 O O . ASN A 1 91 ? -23.679 -0.144 23.272 1.00 78.19 91 ASN A O 1
ATOM 690 N N . ARG A 1 92 ? -21.542 -0.654 22.933 1.00 68.50 92 ARG A N 1
ATOM 691 C CA . ARG A 1 92 ? -21.396 -1.336 24.219 1.00 68.50 92 ARG A CA 1
ATOM 692 C C . ARG A 1 92 ? -21.479 -0.402 25.427 1.00 68.50 92 ARG A C 1
ATOM 694 O O . ARG A 1 92 ? -21.966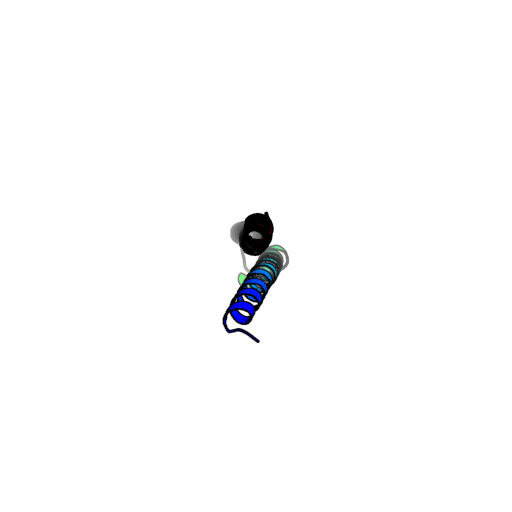 -0.832 26.477 1.00 68.50 92 ARG A O 1
ATOM 701 N N . THR A 1 93 ? -20.955 0.818 25.343 1.00 74.19 93 THR A N 1
ATOM 702 C CA . THR A 1 93 ? -21.049 1.784 26.451 1.00 74.19 93 THR A CA 1
ATOM 703 C C . THR A 1 93 ? -22.479 2.284 26.608 1.00 74.19 93 THR A C 1
ATOM 705 O O . THR A 1 93 ? -22.969 2.334 27.736 1.00 74.19 93 THR A O 1
ATOM 708 N N . GLN A 1 94 ? -23.179 2.523 25.498 1.00 71.69 94 GLN A N 1
ATOM 709 C CA . GLN A 1 94 ? -24.596 2.888 25.501 1.00 71.69 94 GLN A CA 1
ATOM 710 C C . GLN A 1 94 ? -25.475 1.773 26.085 1.00 71.69 94 GLN A C 1
ATOM 712 O O . GLN A 1 94 ? -26.262 2.032 26.995 1.00 71.69 94 GLN A O 1
ATOM 717 N N . GLY A 1 95 ? -25.279 0.515 25.672 1.00 70.38 95 GLY A N 1
ATOM 718 C CA . GLY A 1 95 ? -26.031 -0.616 26.229 1.00 70.38 95 GLY A CA 1
ATOM 719 C C . GLY A 1 95 ? -25.828 -0.796 27.741 1.00 70.38 95 GLY A C 1
ATOM 720 O O . GLY A 1 95 ? -26.778 -1.064 28.476 1.00 70.38 95 GLY A O 1
ATOM 721 N N . LYS A 1 96 ? -24.607 -0.577 28.248 1.00 67.94 96 LYS A N 1
ATOM 722 C CA . LYS A 1 96 ? -24.339 -0.607 29.698 1.00 67.94 96 LYS A CA 1
ATOM 723 C C . LYS A 1 96 ? -25.000 0.548 30.448 1.00 67.94 96 LYS A C 1
ATOM 725 O O . LYS A 1 96 ? -25.484 0.323 31.553 1.00 67.94 96 LYS A O 1
ATOM 730 N N . ALA A 1 97 ? -25.021 1.745 29.864 1.00 66.38 97 ALA A N 1
ATOM 731 C CA . ALA A 1 97 ? -25.682 2.905 30.454 1.00 66.38 97 ALA A CA 1
ATOM 732 C C . ALA A 1 97 ? -27.199 2.683 30.573 1.00 66.38 97 ALA A C 1
ATOM 734 O O . ALA A 1 97 ? -27.759 2.879 31.648 1.00 66.38 97 ALA A O 1
ATOM 735 N N . LEU A 1 98 ? -27.833 2.154 29.522 1.00 69.94 98 LEU A N 1
ATOM 736 C CA . LEU A 1 98 ? -29.247 1.757 29.528 1.00 69.94 98 LEU A CA 1
ATOM 737 C C . LEU A 1 98 ? -29.556 0.709 30.606 1.00 69.94 98 LEU A C 1
ATOM 739 O O . LEU A 1 98 ? -30.517 0.853 31.356 1.00 69.94 98 LEU A O 1
ATOM 743 N N . THR A 1 99 ? -28.710 -0.316 30.736 1.00 66.81 99 THR A N 1
ATOM 744 C CA . THR A 1 99 ? -28.907 -1.363 31.757 1.00 66.81 99 THR A CA 1
ATOM 745 C C . THR A 1 99 ? -28.740 -0.824 33.185 1.00 66.81 99 THR A C 1
ATOM 747 O O . THR A 1 99 ? -29.371 -1.324 34.112 1.00 66.81 99 THR A O 1
ATOM 750 N N . TYR A 1 100 ? -27.876 0.176 33.382 1.00 68.94 100 TYR A N 1
ATOM 751 C CA . TYR A 1 100 ? -27.681 0.828 34.678 1.00 68.94 100 TYR A CA 1
ATOM 752 C C . TYR A 1 100 ? -28.879 1.711 35.049 1.00 68.94 100 TYR A C 1
ATOM 754 O O . TYR A 1 100 ? -29.371 1.617 36.169 1.00 68.94 100 TYR A O 1
ATOM 762 N N . MET A 1 101 ? -29.403 2.490 34.096 1.00 64.88 101 MET A N 1
ATOM 763 C CA . MET A 1 101 ? -30.624 3.281 34.295 1.00 64.88 101 MET A CA 1
ATOM 764 C C . MET A 1 101 ? -31.834 2.392 34.605 1.00 64.88 101 MET A C 1
ATOM 766 O O . MET A 1 101 ? -32.571 2.685 35.536 1.00 64.88 101 MET A O 1
ATOM 770 N N . ALA A 1 102 ? -31.981 1.256 33.916 1.00 65.12 102 ALA A N 1
ATOM 771 C CA . ALA A 1 102 ? -33.063 0.300 34.168 1.00 65.12 102 ALA A CA 1
ATOM 772 C C . ALA A 1 102 ? -32.986 -0.406 35.540 1.00 65.12 102 ALA A C 1
ATOM 774 O O . ALA A 1 102 ? -33.969 -0.986 35.981 1.00 65.12 102 ALA A O 1
ATOM 775 N N . LYS A 1 103 ? -31.824 -0.402 36.208 1.00 70.12 103 LYS A N 1
ATOM 776 C CA . LYS A 1 103 ? -31.636 -0.983 37.554 1.00 70.12 103 LYS A CA 1
ATOM 777 C C . LYS A 1 103 ? -31.812 0.024 38.692 1.00 70.12 103 LYS A C 1
ATOM 779 O O . LYS A 1 103 ? -31.768 -0.373 39.856 1.00 70.12 103 LYS A O 1
ATOM 784 N N . HIS A 1 104 ? -31.891 1.308 38.364 1.00 65.75 104 HIS A N 1
ATOM 785 C CA . HIS A 1 104 ? -32.011 2.410 39.321 1.00 65.75 104 HIS A CA 1
ATOM 786 C C . HIS A 1 104 ? -33.277 3.252 39.091 1.00 65.75 104 HIS A C 1
ATOM 788 O O . HIS A 1 104 ? -33.409 4.318 39.688 1.00 65.75 104 HIS A O 1
ATOM 794 N N . GLN A 1 105 ? -34.188 2.758 38.248 1.00 51.97 105 GLN A N 1
ATOM 795 C CA . GLN A 1 105 ? -35.618 3.066 38.287 1.00 51.97 105 GLN A CA 1
ATOM 796 C C . GLN A 1 105 ? -36.324 2.034 39.164 1.00 51.97 105 GLN A C 1
ATOM 798 O O . GLN A 1 105 ? -37.305 2.430 39.824 1.00 51.97 105 GLN A O 1
#

pLDDT: mean 83.77, std 10.4, range [51.97, 96.19]

Solvent-accessible surface area (backbone atoms only — not comparable to full-atom values): 5305 Å² total; per-residue (Å²): 132,61,81,63,59,56,52,55,53,49,51,51,52,50,20,52,49,30,30,51,50,6,52,50,39,21,52,50,15,42,51,56,12,46,46,34,53,78,46,41,48,86,77,62,41,88,85,52,50,71,70,57,51,53,52,39,35,50,51,13,53,51,36,24,52,50,15,43,52,53,8,50,51,34,26,50,51,12,51,51,50,49,53,54,53,50,51,56,51,50,55,52,53,52,54,51,50,54,55,51,52,69,73,74,110

Secondary structure (DSSP, 8-state):
--HHHHHHHHHHHHHHHHHHHHHHHHHHHHHHHHHHHH-THHHH-TT--HHHHHHHHHHHHHHHHHHHHHHHHHHHHHHHHHHHHHHHHHHHHHHHHHHHHTT--